Protein AF-A0A1V4RRV5-F1 (afdb_monomer)

Mean predicted aligned error: 9.58 Å

Radius of gyration: 22.95 Å; Cα contacts (8 Å, |Δi|>4): 95; chains: 1; bounding box: 51×23×77 Å

Nearest PDB structures (foldseek):
  7nb6-assembly1_A  TM=8.499E-01  e=5.113E-03  Escherichia coli K-12

Solvent-accessible surface area (backbone atoms only — not comparable to full-atom values): 7148 Å² total; per-residue (Å²): 118,70,71,65,55,52,56,57,49,52,52,54,49,51,53,51,52,51,50,50,52,52,51,51,52,54,49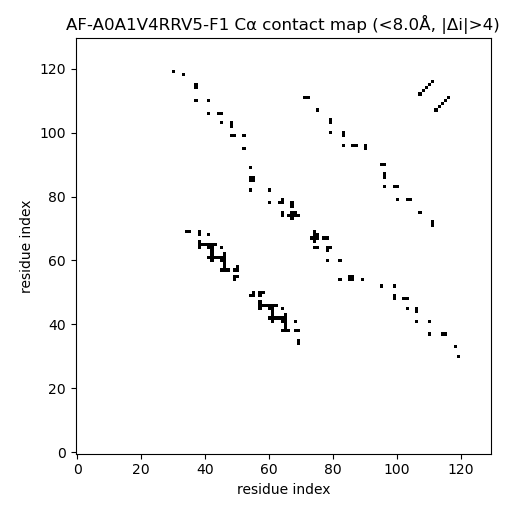,53,51,52,48,50,54,52,48,51,53,51,18,48,53,48,10,51,52,45,19,51,52,31,49,75,73,67,38,84,64,19,62,60,49,6,53,48,27,24,63,30,44,77,42,77,73,61,15,59,51,53,47,47,51,54,58,50,54,53,43,58,76,72,43,97,50,68,67,61,53,52,52,50,48,51,51,54,50,50,52,46,50,51,44,63,69,52,45,48,51,58,73,61,54,75,80,76,80,84,80,86,76,130

pLDDT: mean 79.97, std 12.39, range [48.12, 94.25]

Sequence (130 aa):
MAAKVQLAFEDDLALRIGEILRNINSQIQKYLIAKTLISLATGILFAMALSLFGVQFAIIWGILAFLLNFIPNIGSVIATLLPLSIAFLQFDGIATLLWLTLVLVLIQLVIGNFIDPRVIGKSGGNRSFP

Structure (mmCIF, N/CA/C/O backbone):
data_AF-A0A1V4RRV5-F1
#
_entry.id   AF-A0A1V4RRV5-F1
#
loop_
_atom_site.group_PDB
_atom_site.id
_atom_site.type_symbol
_atom_site.label_atom_id
_atom_site.label_alt_id
_atom_site.label_comp_id
_atom_site.label_asym_id
_atom_site.label_entity_id
_atom_site.label_seq_id
_atom_site.pdbx_PDB_ins_code
_atom_site.Cartn_x
_atom_site.Cartn_y
_atom_site.Cartn_z
_atom_site.occupancy
_atom_site.B_iso_or_equiv
_atom_site.auth_seq_id
_atom_site.auth_comp_id
_atom_site.auth_asym_id
_atom_site.auth_atom_id
_atom_site.pdbx_PDB_model_num
ATOM 1 N N . MET A 1 1 ? -25.299 9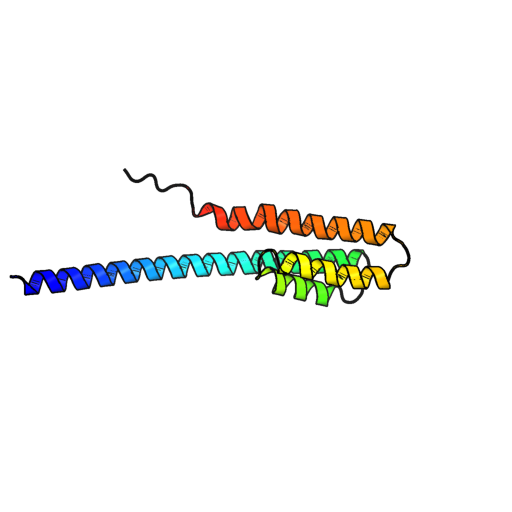.997 55.037 1.00 54.12 1 MET A N 1
ATOM 2 C CA . MET A 1 1 ? -25.962 10.193 53.725 1.00 54.12 1 MET A CA 1
ATOM 3 C C . MET A 1 1 ? -24.946 10.455 52.609 1.00 54.12 1 MET A C 1
ATOM 5 O O . MET A 1 1 ? -25.027 9.779 51.598 1.00 54.12 1 MET A O 1
ATOM 9 N N . ALA A 1 2 ? -23.940 11.317 52.820 1.00 60.50 2 ALA A N 1
ATOM 10 C CA . ALA A 1 2 ? -22.894 11.636 51.832 1.00 60.50 2 ALA A CA 1
ATOM 11 C C . ALA A 1 2 ? -22.068 10.432 51.311 1.00 60.50 2 ALA A C 1
ATOM 13 O O . ALA A 1 2 ? -21.809 10.348 50.117 1.00 60.50 2 ALA A O 1
ATOM 14 N N . ALA A 1 3 ? -21.735 9.455 52.165 1.00 65.94 3 ALA A N 1
ATOM 15 C CA . ALA A 1 3 ? -20.919 8.296 51.771 1.00 65.94 3 ALA A CA 1
ATOM 16 C C . ALA A 1 3 ? -21.600 7.344 50.759 1.00 65.94 3 ALA A C 1
ATOM 18 O O . ALA A 1 3 ? -20.929 6.753 49.924 1.00 65.94 3 ALA A O 1
ATOM 19 N N . LYS A 1 4 ? -22.938 7.218 50.787 1.00 56.84 4 LYS A N 1
ATOM 20 C CA . LYS A 1 4 ? -23.682 6.391 49.812 1.00 56.84 4 LYS A CA 1
ATOM 21 C C . LYS A 1 4 ? -23.756 7.041 48.427 1.00 56.84 4 LYS A C 1
ATOM 23 O O . LYS A 1 4 ? -23.874 6.337 47.435 1.00 56.84 4 LYS A O 1
ATOM 28 N N . VAL A 1 5 ? -23.694 8.374 48.375 1.00 65.19 5 VAL A N 1
ATOM 29 C CA . VAL A 1 5 ? -23.730 9.143 47.123 1.00 65.19 5 VAL A CA 1
ATOM 30 C C . VAL A 1 5 ? -22.377 9.074 46.407 1.00 65.19 5 VAL A C 1
ATOM 32 O O . VAL A 1 5 ? -22.361 8.947 45.192 1.00 65.19 5 VAL A O 1
ATOM 35 N N . GLN A 1 6 ? -21.255 9.081 47.139 1.00 68.75 6 GLN A N 1
ATOM 36 C CA . GLN A 1 6 ? -19.910 8.946 46.555 1.00 68.75 6 GLN A CA 1
ATOM 37 C C . GLN A 1 6 ? -19.663 7.565 45.931 1.00 68.75 6 GLN A C 1
ATOM 39 O O . GLN A 1 6 ? -19.214 7.500 44.793 1.00 68.75 6 GLN A O 1
ATOM 44 N N . LEU A 1 7 ? -20.054 6.486 46.617 1.00 69.81 7 LEU A N 1
ATOM 45 C CA . LEU A 1 7 ? -19.920 5.117 46.098 1.00 69.81 7 LEU A CA 1
ATOM 46 C C . LEU A 1 7 ? -20.756 4.885 44.828 1.00 69.81 7 LEU A C 1
ATOM 48 O O . LEU A 1 7 ? -20.267 4.316 43.860 1.00 69.81 7 LEU A O 1
ATOM 52 N N . ALA A 1 8 ? -21.991 5.401 44.790 1.00 68.62 8 ALA A N 1
ATOM 53 C CA . ALA A 1 8 ? -22.839 5.318 43.598 1.00 68.62 8 ALA A CA 1
ATOM 54 C C . ALA A 1 8 ? -22.281 6.125 42.408 1.00 68.62 8 ALA A C 1
ATOM 56 O O . ALA A 1 8 ? -22.501 5.755 41.256 1.00 68.62 8 ALA A O 1
ATOM 57 N N . PHE A 1 9 ? -21.557 7.217 42.677 1.00 72.88 9 PHE A N 1
ATOM 58 C CA . PHE A 1 9 ? -20.871 8.000 41.648 1.00 72.88 9 PHE A CA 1
ATOM 59 C C . PHE A 1 9 ? -19.624 7.288 41.107 1.00 72.88 9 PHE A C 1
ATOM 61 O O . PHE A 1 9 ? -19.388 7.356 39.904 1.00 72.88 9 PHE A O 1
ATOM 68 N N . GLU A 1 10 ? -18.843 6.603 41.952 1.00 77.94 10 GLU A N 1
ATOM 69 C CA . GLU A 1 10 ? -17.689 5.794 41.521 1.00 77.94 10 GLU A CA 1
ATOM 70 C C . GLU A 1 10 ? -18.111 4.599 40.658 1.00 77.94 10 GLU A C 1
ATOM 72 O O . GLU A 1 10 ? -17.477 4.345 39.630 1.00 77.94 10 GLU A O 1
ATOM 77 N N . ASP A 1 11 ? -19.210 3.925 41.011 1.00 78.38 11 ASP A N 1
ATOM 78 C CA . ASP A 1 11 ? -19.760 2.818 40.221 1.00 78.38 11 ASP A CA 1
ATOM 79 C C . ASP A 1 11 ? -20.245 3.288 38.833 1.00 78.38 11 ASP A C 1
ATOM 81 O O . ASP A 1 11 ? -19.919 2.663 37.822 1.00 78.38 11 ASP A O 1
ATOM 85 N N . ASP A 1 12 ? -20.956 4.422 38.740 1.00 83.50 12 ASP A N 1
ATOM 86 C CA . ASP A 1 12 ? -21.395 4.990 37.450 1.00 83.50 12 ASP A CA 1
ATOM 87 C C . ASP A 1 12 ? -20.200 5.416 36.573 1.00 83.50 12 ASP A C 1
ATOM 89 O O . ASP A 1 12 ? -20.180 5.175 35.362 1.00 83.50 12 ASP A O 1
ATOM 93 N N . LEU A 1 13 ? -19.154 5.988 37.182 1.00 84.81 13 LEU A N 1
ATOM 94 C CA . LEU A 1 13 ? -17.914 6.362 36.491 1.00 84.81 13 LEU A CA 1
ATOM 95 C C . LEU A 1 13 ? -17.161 5.135 35.966 1.00 84.81 13 LEU A C 1
ATOM 97 O O . LEU A 1 13 ? -16.701 5.143 34.822 1.00 84.81 13 LEU A O 1
ATOM 101 N N . ALA A 1 14 ? -17.065 4.073 36.768 1.00 83.12 14 ALA A N 1
ATOM 102 C CA . ALA A 1 14 ? -16.419 2.825 36.378 1.00 83.12 14 ALA A CA 1
ATOM 103 C C . ALA A 1 14 ? -17.148 2.148 35.204 1.00 83.12 14 ALA A C 1
ATOM 105 O O . ALA A 1 14 ? -16.500 1.701 34.251 1.00 83.12 14 ALA A O 1
ATOM 106 N N . LEU A 1 15 ? -18.487 2.140 35.217 1.00 86.12 15 LEU A N 1
ATOM 107 C CA . LEU A 1 15 ? -19.304 1.623 34.112 1.00 86.12 15 LEU A CA 1
ATOM 108 C C . LEU A 1 15 ? -19.116 2.451 32.831 1.00 86.12 15 LEU A C 1
ATOM 110 O O . LEU A 1 15 ? -18.883 1.881 31.762 1.00 86.12 15 LEU A O 1
ATOM 114 N N . ARG A 1 16 ? -19.118 3.788 32.935 1.00 85.31 16 ARG A N 1
ATOM 115 C CA . ARG A 1 16 ? -18.880 4.698 31.798 1.00 85.31 16 ARG A CA 1
ATOM 116 C C . ARG A 1 16 ? -17.488 4.535 31.191 1.00 85.31 16 ARG A C 1
ATOM 118 O O . ARG A 1 16 ? -17.360 4.472 29.969 1.00 85.31 16 ARG A O 1
ATOM 125 N N . ILE A 1 17 ? -16.441 4.449 32.015 1.00 87.56 17 ILE A N 1
ATOM 126 C CA . ILE A 1 17 ? -15.066 4.214 31.541 1.00 87.56 17 ILE A CA 1
ATOM 127 C C . ILE A 1 17 ? -14.982 2.852 30.842 1.00 87.56 17 ILE A C 1
ATOM 129 O O . ILE A 1 17 ? -14.404 2.756 29.758 1.00 87.56 17 ILE A O 1
ATOM 133 N N . GLY A 1 18 ? -15.609 1.817 31.411 1.00 86.75 18 GLY A N 1
ATOM 134 C CA . GLY A 1 18 ? -15.691 0.488 30.806 1.00 86.75 18 GLY A CA 1
ATOM 135 C C . GLY A 1 18 ? -16.363 0.494 29.429 1.00 86.75 18 GLY A C 1
ATOM 136 O O . GLY A 1 18 ? -15.842 -0.109 28.487 1.00 86.75 18 GLY A O 1
ATOM 137 N N . GLU A 1 19 ? -17.478 1.213 29.273 1.00 86.81 19 GLU A N 1
ATOM 138 C CA . GLU A 1 19 ? -18.153 1.384 27.980 1.00 86.81 19 GLU A CA 1
ATOM 139 C C . GLU A 1 19 ? -17.305 2.152 26.963 1.00 86.81 19 GLU A C 1
ATOM 141 O O . GLU A 1 19 ? -17.207 1.735 25.805 1.00 86.81 19 GLU A O 1
ATOM 146 N N . ILE A 1 20 ? -16.655 3.247 27.374 1.00 86.06 20 ILE A N 1
ATOM 147 C CA . ILE A 1 20 ? -15.768 4.031 26.504 1.00 86.06 20 ILE A CA 1
ATOM 148 C C . ILE A 1 20 ? -14.607 3.160 26.012 1.00 86.06 20 ILE A C 1
ATOM 150 O O . ILE A 1 20 ? -14.344 3.117 24.810 1.00 86.06 20 ILE A O 1
ATOM 154 N N . LEU A 1 21 ? -13.958 2.412 26.908 1.00 86.62 21 LEU A N 1
ATOM 155 C CA . LEU A 1 21 ? -12.867 1.502 26.554 1.00 86.62 21 LEU A CA 1
ATOM 156 C C . LEU A 1 21 ? -13.332 0.393 25.604 1.00 86.62 21 LEU A C 1
ATOM 158 O O . LEU A 1 21 ? -12.655 0.127 24.610 1.00 86.62 21 LEU A O 1
ATOM 162 N N . ARG A 1 22 ? -14.503 -0.217 25.842 1.00 85.81 22 ARG A N 1
ATOM 163 C CA . ARG A 1 22 ? -15.089 -1.208 24.918 1.00 85.81 22 ARG A CA 1
ATOM 164 C C . ARG A 1 22 ? -15.348 -0.615 23.540 1.00 85.81 22 ARG A C 1
ATOM 166 O O . ARG A 1 22 ? -15.028 -1.244 22.530 1.00 85.81 22 ARG A O 1
ATOM 173 N N . ASN A 1 23 ? -15.883 0.600 23.492 1.00 82.44 23 ASN A N 1
ATOM 174 C CA . ASN A 1 23 ? -16.156 1.295 22.241 1.00 82.44 23 ASN A CA 1
ATOM 175 C C . ASN A 1 23 ? -14.866 1.617 21.481 1.00 82.44 23 ASN A C 1
ATOM 177 O O . ASN A 1 23 ? -14.795 1.324 20.287 1.00 82.44 23 ASN A O 1
ATOM 181 N N . ILE A 1 24 ? -13.838 2.138 22.157 1.00 83.00 24 ILE A N 1
ATOM 182 C CA . ILE A 1 24 ? -12.521 2.408 21.563 1.00 83.00 24 ILE A CA 1
ATOM 183 C C . ILE A 1 24 ? -11.916 1.118 21.007 1.00 83.00 24 ILE A C 1
ATOM 185 O O . ILE A 1 24 ? -11.525 1.079 19.843 1.00 83.00 24 ILE A O 1
ATOM 189 N N . ASN A 1 25 ? -11.905 0.043 21.797 1.00 84.56 25 ASN A N 1
ATOM 190 C CA . ASN A 1 25 ? -11.306 -1.225 21.388 1.00 84.56 25 ASN A CA 1
ATOM 191 C C . ASN A 1 25 ? -12.016 -1.809 20.151 1.00 84.56 25 ASN A C 1
ATOM 193 O O . ASN A 1 25 ? -11.372 -2.204 19.180 1.00 84.56 25 ASN A O 1
ATOM 197 N N . SER A 1 26 ? -13.354 -1.747 20.118 1.00 81.25 26 SER A N 1
ATOM 198 C CA . SER A 1 26 ? -14.134 -2.186 18.952 1.00 81.25 26 SER A CA 1
ATOM 199 C C . SER A 1 26 ? -13.858 -1.357 17.689 1.00 81.25 26 SER A C 1
ATOM 201 O O . SER A 1 26 ? -13.866 -1.895 16.579 1.00 81.25 26 SER A O 1
ATOM 203 N N . GLN A 1 27 ? -13.604 -0.054 17.837 1.00 80.06 27 GLN A N 1
ATOM 204 C CA . GLN A 1 27 ? -13.289 0.835 16.720 1.00 80.06 27 GLN A CA 1
ATOM 205 C C . GLN A 1 27 ? -11.871 0.597 16.203 1.00 80.06 27 GLN A C 1
ATOM 207 O O . GLN A 1 27 ? -11.688 0.483 14.993 1.00 80.06 27 GLN A O 1
ATOM 212 N N . ILE A 1 28 ? -10.895 0.435 17.100 1.00 84.69 28 ILE A N 1
ATOM 213 C CA . ILE A 1 28 ? -9.515 0.086 16.743 1.00 84.69 28 ILE A CA 1
ATOM 214 C C . ILE A 1 28 ? -9.489 -1.253 16.006 1.00 84.69 28 ILE A C 1
ATOM 216 O O . ILE A 1 28 ? -8.868 -1.352 14.953 1.00 84.69 28 ILE A O 1
ATOM 220 N N . GLN A 1 29 ? -10.206 -2.267 16.494 1.00 83.56 29 GLN A N 1
ATOM 221 C CA . GLN A 1 29 ? -10.259 -3.573 15.840 1.00 83.56 29 GLN A CA 1
ATOM 222 C C . GLN A 1 29 ? -10.823 -3.478 14.415 1.00 83.56 29 GLN A C 1
ATOM 224 O O . GLN A 1 29 ? -10.227 -4.007 13.477 1.00 83.56 29 GLN A O 1
ATOM 229 N N . LYS A 1 30 ? -11.947 -2.773 14.229 1.00 81.81 30 LYS A N 1
ATOM 230 C CA . LYS A 1 30 ? -12.539 -2.553 12.898 1.00 81.81 30 LYS A CA 1
ATOM 231 C C . LYS A 1 30 ? -11.590 -1.788 11.977 1.00 81.81 30 LYS A C 1
ATOM 233 O O . LYS A 1 30 ? -11.457 -2.155 10.813 1.00 81.81 30 LYS A O 1
ATOM 238 N N . TYR A 1 31 ? -10.917 -0.768 12.506 1.00 81.94 31 TYR A N 1
ATOM 239 C CA . TYR A 1 31 ? -9.927 0.010 11.771 1.00 81.94 31 TYR A CA 1
ATOM 240 C C . TYR A 1 31 ? -8.737 -0.847 11.336 1.00 81.94 31 TYR A C 1
ATOM 242 O O . TYR A 1 31 ? -8.364 -0.807 10.170 1.00 81.94 31 TYR A O 1
ATOM 250 N N . LEU A 1 32 ? -8.173 -1.662 12.232 1.00 85.75 32 LEU A N 1
ATOM 251 C CA . LEU A 1 32 ? -7.045 -2.535 11.912 1.00 85.75 32 LEU A CA 1
ATOM 252 C C . LEU A 1 32 ? -7.417 -3.561 10.840 1.00 85.75 32 LEU A C 1
ATOM 254 O O . LEU A 1 32 ? -6.675 -3.709 9.877 1.00 85.75 32 LEU A O 1
ATOM 258 N N . ILE A 1 33 ? -8.585 -4.204 10.948 1.00 87.62 33 ILE A N 1
ATOM 259 C CA . ILE A 1 33 ? -9.064 -5.159 9.933 1.00 87.62 33 ILE A CA 1
ATOM 260 C C . ILE A 1 33 ? -9.210 -4.473 8.572 1.00 87.62 33 ILE A C 1
ATOM 262 O O . ILE A 1 33 ? -8.699 -4.965 7.565 1.00 87.62 33 ILE A O 1
ATOM 266 N N . ALA A 1 34 ? -9.883 -3.322 8.543 1.00 85.19 34 ALA A N 1
ATOM 267 C CA . ALA A 1 34 ? -10.029 -2.517 7.339 1.00 85.19 34 ALA A CA 1
ATOM 268 C C . ALA A 1 34 ? -8.668 -2.145 6.741 1.00 85.19 34 ALA A C 1
ATOM 270 O O . ALA A 1 34 ? -8.436 -2.356 5.551 1.00 85.19 34 ALA A O 1
ATOM 271 N N . LYS A 1 35 ? -7.754 -1.638 7.571 1.00 85.00 35 LYS A N 1
ATOM 272 C CA . LYS A 1 35 ? -6.438 -1.190 7.131 1.00 85.00 35 LYS A CA 1
ATOM 273 C C . LYS A 1 35 ? -5.618 -2.346 6.576 1.00 85.00 35 LYS A C 1
ATOM 275 O O . LYS A 1 35 ? -5.035 -2.201 5.512 1.00 85.00 35 LYS A O 1
ATOM 280 N N . THR A 1 36 ? -5.642 -3.510 7.219 1.00 89.12 36 THR A N 1
ATOM 281 C CA . THR A 1 36 ? -4.971 -4.711 6.712 1.00 89.12 36 THR A CA 1
ATOM 282 C C . THR A 1 36 ? -5.504 -5.126 5.343 1.00 89.12 36 THR A C 1
ATOM 284 O O . THR A 1 36 ? -4.703 -5.407 4.455 1.00 89.12 36 THR A O 1
ATOM 287 N N . LEU A 1 37 ? -6.826 -5.133 5.135 1.00 89.62 37 LEU A N 1
ATOM 288 C CA . LEU A 1 37 ? -7.421 -5.486 3.839 1.00 89.62 37 LEU A CA 1
ATOM 289 C C . LEU A 1 37 ? -7.033 -4.492 2.737 1.00 89.62 37 LEU A C 1
ATOM 291 O O . LEU A 1 37 ? -6.684 -4.901 1.631 1.00 89.62 37 LEU A O 1
ATOM 295 N N . ILE A 1 38 ? -7.055 -3.195 3.047 1.00 87.38 38 ILE A N 1
ATOM 296 C CA . ILE A 1 38 ? -6.684 -2.129 2.108 1.00 87.38 38 ILE A CA 1
ATOM 297 C C . ILE A 1 38 ? -5.196 -2.207 1.757 1.00 87.38 38 ILE A C 1
ATOM 299 O O . ILE A 1 38 ? -4.827 -2.185 0.579 1.00 87.38 38 ILE A O 1
ATOM 303 N N . SER A 1 39 ? -4.337 -2.354 2.765 1.00 88.19 39 SER A N 1
ATOM 304 C CA . SER A 1 39 ? -2.903 -2.544 2.568 1.00 88.19 39 SER A CA 1
ATOM 305 C C . SER A 1 39 ? -2.636 -3.776 1.707 1.00 88.19 39 SER A C 1
ATOM 307 O O . SER A 1 39 ? -1.814 -3.718 0.794 1.00 88.19 39 SER A O 1
ATOM 309 N N . LEU A 1 40 ? -3.335 -4.889 1.963 1.00 91.56 40 LEU A N 1
ATOM 310 C CA . LEU A 1 40 ? -3.155 -6.143 1.226 1.00 91.56 40 LEU A CA 1
ATOM 311 C C . LEU A 1 40 ? -3.534 -5.980 -0.245 1.00 91.56 40 LEU A C 1
ATOM 313 O O . LEU A 1 40 ? -2.752 -6.345 -1.123 1.00 91.56 40 LEU A O 1
ATOM 317 N N . ALA A 1 41 ? -4.688 -5.368 -0.515 1.00 90.06 41 ALA A N 1
ATOM 318 C CA . ALA A 1 41 ? -5.105 -5.038 -1.872 1.00 90.06 41 ALA A CA 1
ATOM 319 C C . ALA A 1 41 ? -4.070 -4.144 -2.573 1.00 90.06 41 ALA A C 1
ATOM 321 O O . ALA A 1 41 ? -3.723 -4.393 -3.725 1.00 90.06 41 ALA A O 1
ATOM 322 N N . THR A 1 42 ? -3.516 -3.156 -1.864 1.00 88.94 42 THR A N 1
ATOM 323 C CA . THR A 1 42 ? -2.472 -2.272 -2.403 1.00 88.94 42 THR A CA 1
ATOM 324 C C . THR A 1 42 ? -1.230 -3.048 -2.810 1.00 88.94 42 THR A C 1
ATOM 326 O O . THR A 1 42 ? -0.757 -2.893 -3.933 1.00 88.94 42 THR A O 1
ATOM 329 N N . GLY A 1 43 ? -0.708 -3.893 -1.918 1.00 91.12 43 GLY A N 1
ATOM 330 C CA . GLY A 1 43 ? 0.503 -4.663 -2.190 1.00 91.12 43 GLY A CA 1
ATOM 331 C C . GLY A 1 43 ? 0.341 -5.612 -3.374 1.00 91.12 43 GLY A C 1
ATOM 332 O O . GLY A 1 43 ? 1.227 -5.688 -4.225 1.00 91.12 43 GLY A O 1
ATOM 333 N N . ILE A 1 44 ? -0.817 -6.273 -3.480 1.00 94.25 44 ILE A N 1
ATOM 334 C CA . ILE A 1 44 ? -1.146 -7.148 -4.613 1.00 94.25 44 ILE A CA 1
ATOM 335 C C . ILE A 1 44 ? -1.211 -6.345 -5.914 1.00 94.25 44 ILE A C 1
ATOM 337 O O . ILE A 1 44 ? -0.588 -6.735 -6.898 1.00 94.25 44 ILE A O 1
ATOM 341 N N . LEU A 1 45 ? -1.916 -5.211 -5.922 1.00 91.81 45 LEU A N 1
ATOM 342 C CA . LEU A 1 45 ? -2.036 -4.365 -7.111 1.00 91.81 45 LEU A CA 1
ATOM 343 C C . LEU A 1 45 ? -0.679 -3.806 -7.558 1.00 91.81 45 LEU A C 1
ATOM 345 O O . LEU A 1 45 ? -0.402 -3.778 -8.754 1.00 91.81 45 LEU A O 1
ATOM 349 N N . PHE A 1 46 ? 0.187 -3.425 -6.616 1.00 91.44 46 PHE A N 1
ATOM 350 C CA . PHE A 1 46 ? 1.556 -2.995 -6.910 1.00 91.44 46 PHE A CA 1
ATOM 351 C C . PHE A 1 46 ? 2.398 -4.122 -7.503 1.00 91.44 46 PHE A C 1
ATOM 353 O O . PHE A 1 46 ? 3.026 -3.922 -8.542 1.00 91.44 46 PHE A O 1
ATOM 360 N N . ALA A 1 47 ? 2.392 -5.305 -6.884 1.00 93.25 47 ALA A N 1
ATOM 361 C CA . ALA A 1 47 ? 3.121 -6.460 -7.400 1.00 93.25 47 ALA A CA 1
ATOM 362 C C . ALA A 1 47 ? 2.637 -6.835 -8.806 1.00 93.25 47 ALA A C 1
ATOM 364 O O . ALA A 1 47 ? 3.454 -7.018 -9.703 1.00 93.25 47 ALA A O 1
ATOM 365 N N . MET A 1 48 ? 1.318 -6.882 -9.020 1.00 94.25 48 MET A N 1
ATOM 366 C CA . MET A 1 48 ? 0.728 -7.167 -10.328 1.00 94.25 48 ME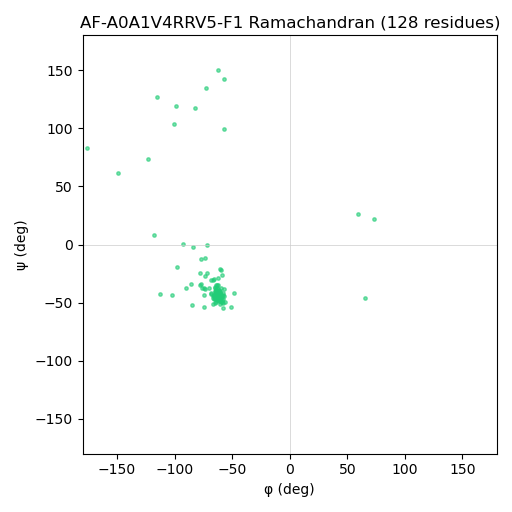T A CA 1
ATOM 367 C C . MET A 1 48 ? 1.125 -6.122 -11.367 1.00 94.25 48 MET A C 1
ATOM 369 O O . MET A 1 48 ? 1.577 -6.498 -12.444 1.00 94.25 48 MET A O 1
ATOM 373 N N . ALA A 1 49 ? 1.002 -4.828 -11.055 1.00 90.88 49 ALA A N 1
ATOM 374 C CA . ALA A 1 49 ? 1.401 -3.764 -11.969 1.00 90.88 49 ALA A CA 1
ATOM 375 C C . ALA A 1 49 ? 2.883 -3.904 -12.340 1.00 90.88 49 ALA A C 1
ATOM 377 O O . ALA A 1 49 ? 3.215 -4.046 -13.510 1.00 90.88 49 ALA A O 1
ATOM 378 N N . LEU A 1 50 ? 3.778 -3.969 -11.355 1.00 90.69 50 LEU A N 1
ATOM 379 C CA . LEU A 1 50 ? 5.217 -4.072 -11.600 1.00 90.69 50 LEU A CA 1
ATOM 380 C C . LEU A 1 50 ? 5.590 -5.333 -12.393 1.00 90.69 50 LEU A C 1
ATOM 382 O O . LEU A 1 50 ? 6.408 -5.250 -13.308 1.00 90.69 50 LEU A O 1
ATOM 386 N N . SER A 1 51 ? 4.959 -6.475 -12.108 1.00 91.56 51 SER A N 1
ATOM 387 C CA . SER A 1 51 ? 5.161 -7.709 -12.872 1.00 91.56 51 SER A CA 1
ATOM 388 C C . SER A 1 51 ? 4.676 -7.600 -14.318 1.00 91.56 51 SER A C 1
ATOM 390 O O . SER A 1 51 ? 5.371 -8.079 -15.209 1.00 91.56 51 SER A O 1
ATOM 392 N N . LEU A 1 52 ? 3.534 -6.952 -14.574 1.00 92.12 52 LEU A N 1
ATOM 393 C CA . LEU A 1 52 ? 3.014 -6.745 -15.933 1.00 92.12 52 LEU A CA 1
ATOM 394 C C . LEU A 1 52 ? 3.947 -5.872 -16.781 1.00 92.12 52 LEU A C 1
ATOM 396 O O . LEU A 1 52 ? 4.093 -6.113 -17.975 1.00 92.12 52 LEU A O 1
ATOM 400 N N . PHE A 1 53 ? 4.603 -4.891 -16.160 1.00 88.19 53 PHE A N 1
ATOM 401 C CA . PHE A 1 53 ? 5.604 -4.047 -16.815 1.00 88.19 53 PHE A CA 1
ATOM 402 C C . PHE A 1 53 ? 7.008 -4.679 -16.853 1.00 88.19 53 PHE A C 1
ATOM 404 O O . PHE A 1 53 ? 7.918 -4.089 -17.427 1.00 88.19 53 PHE A O 1
ATOM 411 N N . GLY A 1 54 ? 7.208 -5.867 -16.271 1.00 87.12 54 GLY A N 1
ATOM 412 C CA . GLY A 1 54 ? 8.501 -6.562 -16.264 1.00 87.12 54 GLY A CA 1
ATOM 413 C C . GLY A 1 54 ? 9.552 -5.941 -15.336 1.00 87.12 54 GLY A C 1
ATOM 414 O O . GLY A 1 54 ? 10.750 -6.142 -15.541 1.00 87.12 54 GLY A O 1
ATOM 415 N N . VAL A 1 55 ? 9.129 -5.177 -14.327 1.00 87.19 55 VAL A N 1
ATOM 416 C CA . VAL A 1 55 ? 10.039 -4.534 -13.371 1.00 87.19 55 VAL A CA 1
ATOM 417 C C . VAL A 1 55 ? 10.621 -5.580 -12.420 1.00 87.19 55 VAL A C 1
ATOM 419 O O . VAL A 1 55 ? 9.902 -6.430 -11.882 1.00 87.19 55 VAL A O 1
ATOM 422 N N . GLN A 1 56 ? 11.931 -5.520 -12.183 1.00 87.50 56 GLN A N 1
ATOM 423 C CA . GLN A 1 56 ? 12.593 -6.431 -11.250 1.00 87.50 56 GLN A CA 1
ATOM 424 C C . GLN A 1 56 ? 12.072 -6.261 -9.816 1.00 87.50 56 GLN A C 1
ATOM 426 O O . GLN A 1 56 ? 11.677 -5.175 -9.390 1.00 87.50 56 GLN A O 1
ATOM 431 N N . PHE A 1 57 ? 12.101 -7.352 -9.046 1.00 89.69 57 PHE A N 1
ATOM 432 C CA . PHE A 1 57 ? 11.704 -7.361 -7.633 1.00 89.69 57 PHE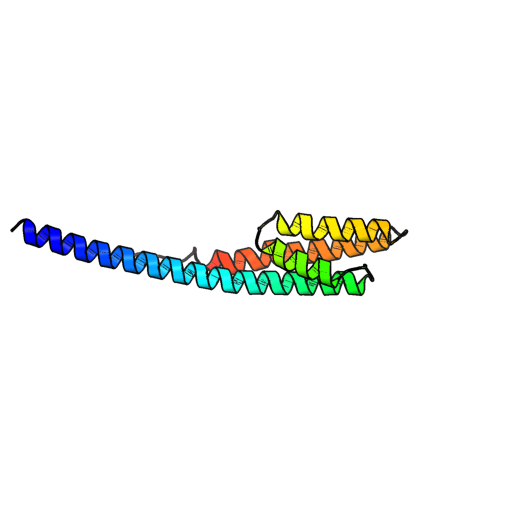 A CA 1
ATOM 433 C C . PHE A 1 57 ? 10.249 -6.929 -7.369 1.00 89.69 57 PHE A C 1
ATOM 435 O O . PHE A 1 57 ? 9.930 -6.481 -6.270 1.00 89.69 57 PHE A O 1
ATOM 442 N N . ALA A 1 58 ? 9.344 -7.109 -8.339 1.00 89.69 58 ALA A N 1
ATOM 443 C CA . ALA A 1 58 ? 7.928 -6.736 -8.232 1.00 89.69 58 ALA A CA 1
ATOM 444 C C . ALA A 1 58 ? 7.247 -7.211 -6.930 1.00 89.69 58 ALA A C 1
ATOM 446 O O . ALA A 1 58 ? 6.528 -6.446 -6.292 1.00 89.69 58 ALA A O 1
ATOM 447 N N . ILE A 1 59 ? 7.522 -8.445 -6.489 1.00 91.56 59 ILE A N 1
ATOM 448 C CA . ILE A 1 59 ? 6.976 -8.999 -5.236 1.00 91.56 59 ILE A CA 1
ATOM 449 C C . ILE A 1 59 ? 7.505 -8.241 -4.010 1.00 91.56 59 ILE A C 1
ATOM 451 O O . ILE A 1 59 ? 6.729 -7.914 -3.116 1.00 91.56 59 ILE A O 1
ATOM 455 N N . ILE A 1 60 ? 8.805 -7.927 -3.972 1.00 91.56 60 ILE A N 1
ATOM 456 C CA . ILE A 1 60 ? 9.424 -7.177 -2.865 1.00 91.56 60 ILE A CA 1
ATOM 457 C C . ILE A 1 60 ? 8.783 -5.794 -2.766 1.00 91.56 60 ILE A C 1
ATOM 459 O O . ILE A 1 60 ? 8.391 -5.369 -1.680 1.00 91.56 60 ILE A O 1
ATOM 463 N N . TRP A 1 61 ? 8.608 -5.125 -3.905 1.00 90.50 61 TRP A N 1
ATOM 464 C CA . TRP A 1 61 ? 7.949 -3.826 -3.970 1.00 90.50 61 TRP A CA 1
ATOM 465 C C . TRP A 1 61 ? 6.475 -3.887 -3.564 1.00 90.50 61 TRP A C 1
ATOM 467 O O . TRP A 1 61 ? 6.013 -2.993 -2.862 1.00 90.50 61 TRP A O 1
ATOM 477 N N . GLY A 1 62 ? 5.749 -4.949 -3.920 1.00 89.94 62 GLY A N 1
ATOM 478 C CA . GLY A 1 62 ? 4.380 -5.173 -3.449 1.00 89.94 62 GLY A CA 1
ATOM 479 C C . GLY A 1 62 ? 4.290 -5.378 -1.934 1.00 89.94 62 GLY A C 1
ATOM 480 O O . GLY A 1 62 ? 3.434 -4.785 -1.280 1.00 89.94 62 GLY A O 1
ATOM 481 N N . ILE A 1 63 ? 5.205 -6.154 -1.345 1.00 91.62 63 ILE A N 1
ATOM 482 C CA . ILE A 1 63 ? 5.287 -6.326 0.116 1.00 91.62 63 ILE A CA 1
ATOM 483 C C . ILE A 1 63 ? 5.632 -4.996 0.790 1.00 91.62 63 ILE A C 1
ATOM 485 O O . ILE A 1 63 ? 5.026 -4.636 1.799 1.00 91.62 63 ILE A O 1
ATOM 489 N N . LEU A 1 64 ? 6.568 -4.233 0.227 1.00 90.88 64 LEU A N 1
ATOM 490 C CA . LEU A 1 64 ? 6.925 -2.926 0.762 1.00 90.88 64 LEU A CA 1
ATOM 491 C C . LEU A 1 64 ? 5.744 -1.953 0.672 1.00 90.88 64 LEU A C 1
ATOM 493 O O . LEU A 1 64 ? 5.461 -1.264 1.644 1.00 90.88 64 LEU A O 1
ATOM 497 N N . ALA A 1 65 ? 5.005 -1.949 -0.440 1.00 88.88 65 ALA A N 1
ATOM 498 C CA . ALA A 1 65 ? 3.786 -1.163 -0.596 1.00 88.88 65 ALA A CA 1
ATOM 499 C C . ALA A 1 65 ? 2.716 -1.557 0.435 1.00 88.88 65 ALA A C 1
ATOM 501 O O . ALA A 1 65 ? 2.097 -0.678 1.029 1.00 88.88 65 ALA A O 1
ATOM 502 N N . PHE A 1 66 ? 2.544 -2.855 0.711 1.00 89.94 66 PHE A N 1
ATOM 503 C CA . PHE A 1 66 ? 1.676 -3.351 1.786 1.00 89.94 66 PHE A CA 1
ATOM 504 C C . PHE A 1 66 ? 2.081 -2.793 3.159 1.00 89.94 66 PHE A C 1
ATOM 506 O O . PHE A 1 66 ? 1.240 -2.251 3.875 1.00 89.94 66 PHE A O 1
ATOM 513 N N . LEU A 1 67 ? 3.364 -2.895 3.519 1.00 89.50 67 LEU A N 1
ATOM 514 C CA . LEU A 1 67 ? 3.873 -2.431 4.813 1.00 89.50 67 LEU A CA 1
ATOM 515 C C . LEU A 1 67 ? 3.768 -0.910 4.951 1.00 89.50 67 LEU A C 1
ATOM 517 O O . LEU A 1 67 ? 3.318 -0.398 5.974 1.00 89.50 67 LEU A O 1
ATOM 521 N N . LEU A 1 68 ? 4.150 -0.188 3.903 1.00 86.31 68 LEU A N 1
ATOM 522 C CA . LEU A 1 68 ? 4.152 1.266 3.880 1.00 86.31 68 LEU A CA 1
ATOM 523 C C . LEU A 1 68 ? 2.736 1.849 3.909 1.00 86.31 68 LEU A C 1
ATOM 525 O O . LEU A 1 68 ? 2.541 2.903 4.508 1.00 86.31 68 LEU A O 1
ATOM 529 N N . ASN A 1 69 ? 1.732 1.163 3.348 1.00 83.81 69 ASN A N 1
ATOM 530 C CA . ASN A 1 69 ? 0.349 1.654 3.321 1.00 83.81 69 ASN A CA 1
ATOM 531 C C . ASN A 1 69 ? -0.240 1.887 4.728 1.00 83.81 69 ASN A C 1
ATOM 533 O O . ASN A 1 69 ? -1.131 2.721 4.895 1.00 83.81 69 ASN A O 1
ATOM 537 N N . PHE A 1 70 ? 0.299 1.242 5.770 1.00 78.62 70 PHE A N 1
ATOM 538 C CA . PHE A 1 70 ? -0.084 1.524 7.158 1.00 78.62 70 PHE A CA 1
ATOM 539 C C . PHE A 1 70 ? 0.150 2.980 7.577 1.00 78.62 70 PHE A C 1
ATOM 541 O O . PHE A 1 70 ? -0.568 3.459 8.454 1.00 78.62 70 PHE A O 1
ATOM 548 N N . ILE A 1 71 ? 1.092 3.684 6.940 1.00 75.81 71 ILE A N 1
ATOM 549 C CA . ILE A 1 71 ? 1.377 5.102 7.167 1.00 75.81 71 ILE A CA 1
ATOM 550 C C . ILE A 1 71 ? 0.722 5.914 6.035 1.00 75.81 71 ILE A C 1
ATOM 552 O O . ILE A 1 71 ? 1.246 5.942 4.915 1.00 75.81 71 ILE A O 1
ATOM 556 N N . PRO A 1 72 ? -0.414 6.590 6.293 1.00 64.81 72 PRO A N 1
ATOM 557 C CA . PRO A 1 72 ? -1.113 7.371 5.277 1.00 64.81 72 PRO A CA 1
ATOM 558 C C . PRO A 1 72 ? -0.200 8.439 4.664 1.00 64.81 72 PRO A C 1
ATOM 560 O O . PRO A 1 72 ? 0.594 9.062 5.372 1.00 64.81 72 PRO A O 1
ATOM 563 N N . ASN A 1 73 ? -0.336 8.671 3.356 1.00 64.00 73 ASN A N 1
ATOM 564 C CA . ASN A 1 73 ? 0.402 9.652 2.542 1.00 64.00 73 ASN A CA 1
ATOM 565 C C . ASN A 1 73 ? 1.913 9.407 2.384 1.00 64.00 73 ASN A C 1
ATOM 567 O O . ASN A 1 73 ? 2.409 9.453 1.262 1.00 64.00 73 ASN A O 1
ATOM 571 N N . ILE A 1 74 ? 2.650 9.105 3.457 1.00 68.31 74 ILE A N 1
ATOM 572 C CA . ILE A 1 74 ? 4.092 8.810 3.381 1.00 68.31 74 ILE A CA 1
ATOM 573 C C . ILE A 1 74 ? 4.313 7.481 2.659 1.00 68.31 74 ILE A C 1
ATOM 575 O O . ILE A 1 74 ? 5.185 7.368 1.796 1.00 68.31 74 ILE A O 1
ATOM 579 N N . GLY A 1 75 ? 3.485 6.485 2.982 1.00 65.69 75 GLY A N 1
ATOM 580 C CA . GLY A 1 75 ? 3.625 5.153 2.431 1.00 65.69 75 GLY A CA 1
ATOM 581 C C . GLY A 1 75 ? 3.424 5.101 0.925 1.00 65.69 75 GLY A C 1
ATOM 582 O O . GLY A 1 75 ? 4.229 4.503 0.222 1.00 65.69 75 GLY A O 1
ATOM 583 N N . SER A 1 76 ? 2.399 5.787 0.424 1.00 71.19 76 SER A N 1
ATOM 584 C CA . SER A 1 76 ? 2.059 5.844 -1.001 1.00 71.19 76 SER A CA 1
ATOM 585 C C . SER A 1 76 ? 3.172 6.482 -1.835 1.00 71.19 76 SER A C 1
ATOM 587 O O . SER A 1 76 ? 3.558 5.952 -2.874 1.00 71.19 76 SER A O 1
ATOM 589 N N . VAL A 1 77 ? 3.741 7.588 -1.349 1.00 76.44 77 VAL A N 1
ATOM 590 C CA . VAL A 1 77 ? 4.810 8.317 -2.044 1.00 76.44 77 VAL A CA 1
ATOM 591 C C . VAL A 1 77 ? 6.070 7.456 -2.145 1.00 76.44 77 VAL A C 1
ATOM 593 O O . VAL A 1 77 ? 6.593 7.254 -3.241 1.00 76.44 77 VAL A O 1
ATOM 596 N N . ILE A 1 78 ? 6.523 6.884 -1.025 1.00 77.88 78 ILE A N 1
ATOM 597 C CA . ILE A 1 78 ? 7.745 6.065 -0.983 1.00 77.88 78 ILE A CA 1
ATOM 598 C C . ILE A 1 78 ? 7.557 4.747 -1.742 1.00 77.88 78 ILE A C 1
ATOM 600 O O . ILE A 1 78 ? 8.438 4.353 -2.509 1.00 77.88 78 ILE A O 1
ATOM 604 N N . ALA A 1 79 ? 6.400 4.095 -1.587 1.00 78.81 79 ALA A N 1
ATOM 605 C CA . ALA A 1 79 ? 6.081 2.850 -2.282 1.00 78.81 79 ALA A CA 1
ATOM 606 C C . ALA A 1 79 ? 6.088 3.002 -3.806 1.00 78.81 79 ALA A C 1
ATOM 608 O O . ALA A 1 79 ? 6.241 2.005 -4.497 1.00 78.81 79 ALA A O 1
ATOM 609 N N . THR A 1 80 ? 5.946 4.222 -4.327 1.00 80.69 80 THR A N 1
ATOM 610 C CA . THR A 1 80 ? 5.858 4.505 -5.768 1.00 80.69 80 THR A CA 1
ATOM 611 C C . THR A 1 80 ? 7.159 5.036 -6.334 1.00 80.69 80 THR A C 1
ATOM 613 O O . THR A 1 80 ? 7.602 4.583 -7.385 1.00 80.69 80 THR A O 1
ATOM 616 N N . LEU A 1 81 ? 7.806 5.960 -5.623 1.00 86.94 81 LEU A N 1
ATOM 617 C CA . LEU A 1 81 ? 9.080 6.540 -6.044 1.00 86.94 81 LEU A CA 1
ATOM 618 C C . LEU A 1 81 ? 10.182 5.489 -6.159 1.00 86.94 81 LEU A C 1
ATOM 620 O O . LEU A 1 81 ? 10.934 5.499 -7.132 1.00 86.94 81 LEU A O 1
ATOM 624 N N . LEU A 1 82 ? 10.273 4.572 -5.192 1.00 87.44 82 LEU A N 1
ATOM 625 C CA . LEU A 1 82 ? 11.356 3.593 -5.173 1.00 87.44 82 LEU A CA 1
ATOM 626 C C . LEU A 1 82 ? 11.279 2.599 -6.356 1.00 87.44 82 LEU A C 1
ATOM 628 O O . LEU A 1 82 ? 12.260 2.515 -7.097 1.00 87.44 82 LEU A O 1
ATOM 632 N N . PRO A 1 83 ? 10.149 1.920 -6.646 1.00 85.12 83 PRO A N 1
ATOM 633 C CA . PRO A 1 83 ? 10.050 1.075 -7.837 1.00 85.12 83 PRO A CA 1
ATOM 634 C C . PRO A 1 83 ? 10.207 1.851 -9.145 1.00 85.12 83 PRO A C 1
ATOM 636 O O . PRO A 1 83 ? 10.787 1.323 -10.089 1.00 85.12 83 PRO A O 1
ATOM 639 N N . LEU A 1 84 ? 9.723 3.098 -9.214 1.00 88.19 84 LEU A N 1
ATOM 640 C CA . LEU A 1 84 ? 9.899 3.934 -10.405 1.00 88.19 84 LEU A CA 1
ATOM 641 C C . LEU A 1 84 ? 11.366 4.273 -10.654 1.00 88.19 84 LEU A C 1
ATOM 643 O O . LEU A 1 84 ? 11.792 4.281 -11.804 1.00 88.19 84 LEU A O 1
ATOM 647 N N . SER A 1 85 ? 12.149 4.499 -9.597 1.00 87.50 85 SER A N 1
ATOM 648 C CA . SER A 1 85 ? 13.589 4.723 -9.730 1.00 87.50 85 SER A CA 1
ATOM 649 C C . SER A 1 85 ? 14.311 3.488 -10.280 1.00 87.50 85 SER A C 1
ATOM 651 O O . SER A 1 85 ? 15.161 3.618 -11.155 1.00 87.50 85 SER A O 1
ATOM 653 N N . ILE A 1 86 ? 13.912 2.280 -9.863 1.00 87.25 86 ILE A N 1
ATOM 654 C CA . ILE A 1 86 ? 14.429 1.030 -10.439 1.00 87.25 86 ILE A CA 1
ATOM 655 C C . ILE A 1 86 ? 13.989 0.867 -11.893 1.00 87.25 86 ILE A C 1
ATOM 657 O O . ILE A 1 86 ? 14.817 0.558 -12.744 1.00 87.25 86 ILE A O 1
ATOM 661 N N . ALA A 1 87 ? 12.714 1.111 -12.201 1.00 86.50 87 ALA A N 1
ATOM 662 C CA . ALA A 1 87 ? 12.208 1.039 -13.568 1.00 86.50 87 ALA A CA 1
ATOM 663 C C . ALA A 1 87 ? 12.935 2.029 -14.496 1.00 86.50 87 ALA A C 1
ATOM 665 O O . ALA A 1 87 ? 13.239 1.686 -15.633 1.00 86.50 87 ALA A O 1
ATOM 666 N N . PHE A 1 88 ? 13.273 3.222 -14.000 1.00 87.88 88 PHE A N 1
ATOM 667 C CA . PHE A 1 88 ? 14.047 4.222 -14.738 1.00 87.88 88 PHE A CA 1
ATOM 668 C C . PHE A 1 88 ? 15.454 3.748 -15.087 1.00 87.88 88 PHE A C 1
ATOM 670 O O . PHE A 1 88 ? 15.941 4.031 -16.174 1.00 87.88 88 PHE A O 1
ATOM 677 N N . LEU A 1 89 ? 16.093 3.004 -14.187 1.00 87.62 89 LEU A N 1
ATOM 678 C CA . LEU A 1 89 ? 17.403 2.410 -14.445 1.00 87.62 89 LEU A CA 1
ATOM 679 C C . LEU A 1 89 ? 17.321 1.153 -15.323 1.00 87.62 89 LEU A C 1
ATOM 681 O O . LEU A 1 89 ? 18.306 0.787 -15.954 1.00 87.62 89 LEU A O 1
ATOM 685 N N . GLN A 1 90 ? 16.173 0.471 -15.336 1.00 86.94 90 GLN A N 1
ATOM 686 C CA . GLN A 1 90 ? 15.976 -0.781 -16.066 1.00 86.94 90 GLN A CA 1
ATOM 687 C C . GLN A 1 90 ? 15.580 -0.568 -17.534 1.00 86.94 90 GLN A C 1
ATOM 689 O O . GLN A 1 90 ? 15.931 -1.391 -18.378 1.00 86.94 90 GLN A O 1
ATOM 694 N N . PHE A 1 91 ? 14.814 0.482 -17.838 1.00 85.94 91 PHE A N 1
ATOM 695 C CA . PHE A 1 91 ? 14.272 0.726 -19.173 1.00 85.94 91 PHE A CA 1
ATOM 696 C C . PHE A 1 91 ? 14.851 2.002 -19.789 1.00 85.94 91 PHE A C 1
ATOM 698 O O . PHE A 1 91 ? 14.678 3.086 -19.243 1.00 85.94 91 PHE A O 1
ATOM 705 N N . ASP A 1 92 ? 15.403 1.898 -20.999 1.00 77.06 92 ASP A N 1
ATOM 706 C CA . ASP A 1 92 ? 15.885 3.062 -21.765 1.00 77.06 92 ASP A CA 1
ATOM 707 C C . ASP A 1 92 ? 14.739 3.920 -22.355 1.00 77.06 92 ASP A C 1
ATOM 709 O O . ASP A 1 92 ? 14.950 5.025 -22.857 1.00 77.06 92 ASP A O 1
ATOM 713 N N . GLY A 1 93 ? 13.497 3.417 -22.324 1.00 78.88 93 GLY A N 1
ATOM 714 C CA . GLY A 1 93 ? 12.328 4.039 -22.950 1.00 78.88 93 GLY A CA 1
ATOM 715 C C . GLY A 1 93 ? 11.446 4.838 -21.985 1.00 78.88 93 GLY A C 1
ATOM 716 O O . GLY A 1 93 ? 10.797 4.272 -21.105 1.00 78.88 93 GLY A O 1
ATOM 717 N N . ILE A 1 94 ? 11.299 6.146 -22.236 1.00 84.25 94 ILE A N 1
ATOM 718 C CA . ILE A 1 94 ? 10.454 7.052 -21.429 1.00 84.25 94 ILE A CA 1
ATOM 719 C C . ILE A 1 94 ? 8.964 6.671 -21.444 1.00 84.25 94 ILE A C 1
ATOM 721 O O . ILE A 1 94 ? 8.248 6.912 -20.474 1.00 84.25 94 ILE A O 1
ATOM 725 N N . ALA A 1 95 ? 8.489 6.049 -22.527 1.00 86.50 95 ALA A N 1
ATOM 726 C CA . ALA A 1 95 ? 7.084 5.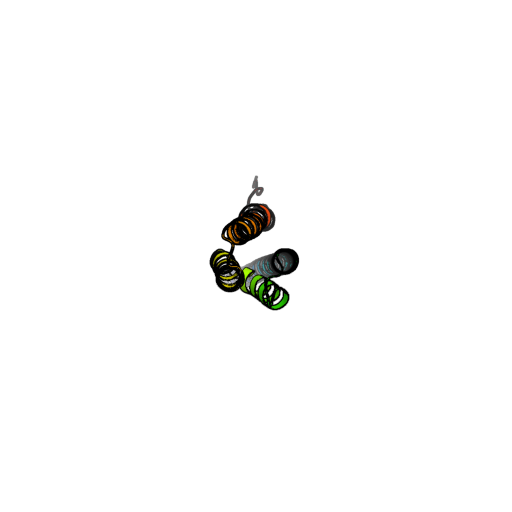676 -22.678 1.00 86.50 95 ALA A CA 1
ATOM 727 C C . ALA A 1 95 ? 6.645 4.637 -21.631 1.00 86.50 95 ALA A C 1
ATOM 729 O O . ALA A 1 95 ? 5.605 4.807 -20.998 1.00 86.50 95 ALA A O 1
ATOM 730 N N . THR A 1 96 ? 7.453 3.596 -21.405 1.00 84.25 96 THR A N 1
ATOM 731 C CA . THR A 1 96 ? 7.185 2.562 -20.390 1.00 84.25 96 THR A CA 1
ATOM 732 C C . THR A 1 96 ? 7.145 3.169 -18.992 1.00 84.25 96 THR A C 1
ATOM 734 O O . THR A 1 96 ? 6.263 2.843 -18.198 1.00 84.25 96 THR A O 1
ATOM 737 N N . LEU A 1 97 ? 8.053 4.110 -18.714 1.00 87.19 97 LEU A N 1
ATOM 738 C CA . LEU A 1 97 ? 8.114 4.805 -17.433 1.00 87.19 97 LEU A CA 1
ATOM 739 C C . LEU A 1 97 ? 6.857 5.639 -17.164 1.00 87.19 97 LEU A C 1
ATOM 741 O O . LEU A 1 97 ? 6.308 5.599 -16.062 1.00 87.19 97 LEU A O 1
ATOM 745 N N . LEU A 1 98 ? 6.387 6.378 -18.173 1.00 89.69 98 LEU A N 1
ATOM 746 C CA . LEU A 1 98 ? 5.179 7.198 -18.078 1.00 89.69 98 LEU A CA 1
ATOM 747 C C . LEU A 1 98 ? 3.939 6.337 -17.833 1.00 89.69 98 LEU A C 1
ATOM 749 O O . LEU A 1 98 ? 3.150 6.650 -16.941 1.00 89.69 98 LEU A O 1
ATOM 753 N N . TRP A 1 99 ? 3.790 5.230 -18.566 1.00 90.12 99 TRP A N 1
ATOM 754 C CA . TRP A 1 99 ? 2.670 4.307 -18.372 1.00 90.12 99 TRP A CA 1
ATOM 755 C C . TRP A 1 99 ? 2.690 3.645 -16.997 1.00 90.12 99 TRP A C 1
ATOM 757 O O . TRP A 1 99 ? 1.659 3.618 -16.325 1.00 90.12 99 TRP A O 1
ATOM 767 N N . LEU A 1 100 ? 3.852 3.169 -16.542 1.00 89.69 100 LEU A N 1
ATOM 768 C CA . LEU A 1 100 ? 3.989 2.592 -15.207 1.00 89.69 100 LEU A CA 1
ATOM 769 C C . LEU A 1 100 ? 3.650 3.624 -14.122 1.00 89.69 100 LEU A C 1
ATOM 771 O O . LEU A 1 100 ? 2.883 3.328 -13.207 1.00 89.69 100 LEU A O 1
ATOM 775 N N . THR A 1 101 ? 4.169 4.849 -14.249 1.00 90.25 101 THR A N 1
ATOM 776 C CA . THR A 1 101 ? 3.878 5.951 -13.318 1.00 90.25 101 THR A CA 1
ATOM 777 C C . THR A 1 101 ? 2.382 6.230 -13.2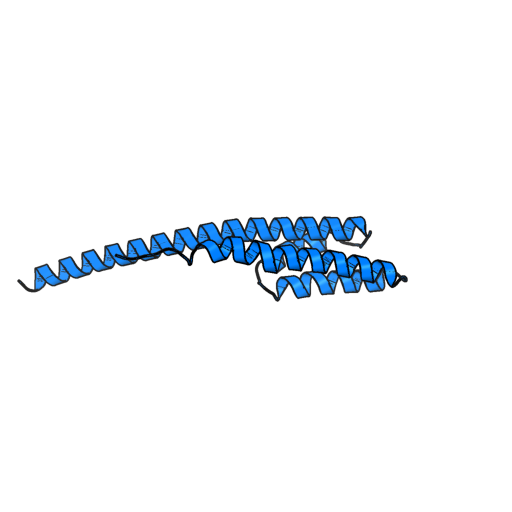58 1.00 90.25 101 THR A C 1
ATOM 779 O O . THR A 1 101 ? 1.815 6.305 -12.170 1.00 90.25 101 THR A O 1
ATOM 782 N N . LEU A 1 102 ? 1.726 6.323 -14.418 1.00 92.00 102 LEU A N 1
ATOM 783 C CA . LEU A 1 102 ? 0.289 6.557 -14.509 1.00 92.00 102 LEU A CA 1
ATOM 784 C C . LEU A 1 102 ? -0.504 5.456 -13.792 1.00 92.00 102 LEU A C 1
ATOM 786 O O . LEU A 1 102 ? -1.384 5.759 -12.989 1.00 92.00 102 LEU A O 1
ATOM 790 N N . VAL A 1 103 ? -0.172 4.185 -14.039 1.00 90.25 103 VAL A N 1
ATOM 791 C CA . VAL A 1 103 ? -0.843 3.037 -13.412 1.00 90.25 103 VAL A CA 1
ATOM 792 C C . VAL A 1 103 ? -0.664 3.050 -11.895 1.00 90.25 103 VAL A C 1
ATOM 794 O O . VAL A 1 103 ? -1.647 2.914 -11.166 1.00 90.25 103 VAL A O 1
ATOM 797 N N . LEU A 1 104 ? 0.561 3.255 -11.402 1.00 88.00 104 LEU A N 1
ATOM 798 C CA . LEU A 1 104 ? 0.814 3.292 -9.963 1.00 88.00 104 LEU A CA 1
ATOM 799 C C . LEU A 1 104 ? 0.065 4.455 -9.300 1.00 88.00 104 LEU A C 1
ATOM 801 O O . LEU A 1 104 ? -0.610 4.240 -8.291 1.00 88.00 104 LEU A O 1
ATOM 805 N N . VAL A 1 105 ? 0.114 5.658 -9.881 1.00 88.50 105 VAL A N 1
ATOM 806 C CA . VAL A 1 105 ? -0.614 6.833 -9.373 1.00 88.50 105 VAL A CA 1
ATOM 807 C C . VAL A 1 105 ? -2.120 6.572 -9.338 1.00 88.50 105 VAL A C 1
ATOM 809 O O . VAL A 1 105 ? -2.763 6.874 -8.334 1.00 88.50 105 VAL A O 1
ATOM 812 N N . LEU A 1 106 ? -2.692 5.957 -10.377 1.00 88.81 106 LEU A N 1
ATOM 813 C CA . LEU A 1 106 ? -4.112 5.596 -10.396 1.00 88.81 106 LEU A CA 1
ATOM 814 C C . LEU A 1 106 ? -4.479 4.634 -9.262 1.00 88.81 106 LEU A C 1
ATOM 816 O O . LEU A 1 106 ? -5.489 4.854 -8.593 1.00 88.81 106 LEU A O 1
ATOM 820 N N . ILE A 1 107 ? -3.650 3.620 -8.989 1.00 86.38 107 ILE A N 1
ATOM 821 C CA . ILE A 1 107 ? -3.857 2.706 -7.852 1.00 86.38 107 ILE A CA 1
ATOM 822 C C . ILE A 1 107 ? -3.920 3.499 -6.538 1.00 86.38 107 ILE A C 1
ATOM 824 O O . ILE A 1 107 ? -4.817 3.283 -5.725 1.00 86.38 107 ILE A O 1
ATOM 828 N N . GLN A 1 108 ? -3.022 4.465 -6.340 1.00 81.75 108 GLN A N 1
ATOM 829 C CA . GLN A 1 108 ? -3.000 5.284 -5.122 1.00 81.75 108 GLN A CA 1
ATOM 830 C C . GLN A 1 108 ? -4.169 6.251 -5.016 1.00 81.75 108 GLN A C 1
ATOM 832 O O . GLN A 1 108 ? -4.691 6.435 -3.921 1.00 81.75 108 GLN A O 1
ATOM 837 N N . LEU A 1 109 ? -4.609 6.846 -6.123 1.00 82.62 109 LEU A N 1
ATOM 838 C CA . LEU A 1 109 ? -5.792 7.701 -6.127 1.00 82.62 109 LEU A CA 1
ATOM 839 C C . LEU A 1 109 ? -7.041 6.896 -5.751 1.00 82.62 109 LEU A C 1
ATOM 841 O O . LEU A 1 109 ? -7.832 7.341 -4.922 1.00 82.62 109 LEU A O 1
ATOM 845 N N . VAL A 1 110 ? -7.202 5.693 -6.306 1.00 82.19 110 VAL A N 1
ATOM 846 C CA . VAL A 1 110 ? -8.342 4.823 -5.986 1.00 82.19 110 VAL A CA 1
ATOM 847 C C . VAL A 1 110 ? -8.296 4.381 -4.523 1.00 82.19 110 VAL A C 1
ATOM 849 O O . VAL A 1 110 ? -9.296 4.482 -3.812 1.00 82.19 110 VAL A O 1
ATOM 852 N N . ILE A 1 111 ? -7.141 3.928 -4.043 1.00 77.31 111 ILE A N 1
ATOM 853 C CA . ILE A 1 111 ? -7.020 3.397 -2.684 1.00 77.31 111 ILE A CA 1
ATOM 854 C C . ILE A 1 111 ? -7.050 4.518 -1.638 1.00 77.31 111 ILE A C 1
ATOM 856 O O . ILE A 1 111 ? -7.889 4.498 -0.737 1.00 77.31 111 ILE A O 1
ATOM 860 N N . GLY A 1 112 ? -6.180 5.516 -1.783 1.00 71.06 112 GLY A N 1
ATOM 861 C CA . GLY A 1 112 ? -5.987 6.583 -0.804 1.00 71.06 112 GLY A CA 1
ATOM 862 C C . GLY A 1 112 ? -7.112 7.616 -0.776 1.00 71.06 112 GLY A C 1
ATOM 863 O O . GLY A 1 112 ? -7.494 8.059 0.301 1.00 71.06 112 GLY A O 1
ATOM 864 N N . ASN A 1 113 ? -7.696 7.978 -1.927 1.00 69.38 113 ASN A N 1
ATOM 865 C CA . ASN A 1 113 ? -8.740 9.015 -1.961 1.00 69.38 113 ASN A CA 1
ATOM 866 C C . ASN A 1 113 ? -10.167 8.458 -1.972 1.00 69.38 113 ASN A C 1
ATOM 868 O O . ASN A 1 113 ? -11.098 9.194 -1.653 1.00 69.38 113 ASN A O 1
ATOM 872 N N . PHE A 1 114 ? -10.378 7.193 -2.345 1.00 62.75 114 PHE A N 1
ATOM 873 C CA . PHE A 1 114 ? -11.727 6.629 -2.476 1.00 62.75 114 PHE A CA 1
ATOM 874 C C . PHE A 1 114 ? -12.037 5.550 -1.442 1.00 62.75 114 PHE A C 1
ATOM 876 O O . PHE A 1 114 ? -13.144 5.535 -0.900 1.00 62.75 114 PHE A O 1
ATOM 883 N N . ILE A 1 115 ? -11.095 4.647 -1.165 1.00 65.25 115 ILE A N 1
ATOM 884 C CA . ILE A 1 115 ? -11.331 3.514 -0.263 1.00 65.25 115 ILE A CA 1
ATOM 885 C C . ILE A 1 115 ? -11.099 3.929 1.192 1.00 65.25 115 ILE A C 1
ATOM 887 O O . ILE A 1 115 ? -12.018 3.786 2.001 1.00 65.25 115 ILE A O 1
ATOM 891 N N . ASP A 1 116 ? -9.945 4.521 1.510 1.00 68.69 116 ASP A N 1
ATOM 892 C CA . ASP A 1 116 ? -9.609 4.975 2.869 1.00 68.69 116 ASP A CA 1
ATOM 893 C C . ASP A 1 116 ? -10.712 5.861 3.502 1.00 68.69 116 ASP A C 1
ATOM 895 O O . ASP A 1 116 ? -11.237 5.499 4.563 1.00 68.69 116 ASP A O 1
ATOM 899 N N . PRO A 1 117 ? -11.186 6.955 2.869 1.00 64.06 117 PRO A N 1
ATOM 900 C CA . PRO A 1 117 ? -12.209 7.809 3.475 1.00 64.06 117 PRO A CA 1
ATOM 901 C C . PRO A 1 117 ? -13.606 7.180 3.510 1.00 64.06 117 PRO A C 1
ATOM 903 O O . PRO A 1 117 ? -14.403 7.541 4.370 1.00 64.06 117 PRO A O 1
ATOM 906 N N . ARG A 1 118 ? -13.944 6.226 2.633 1.00 61.28 118 ARG A N 1
ATOM 907 C CA . ARG A 1 118 ? -15.251 5.538 2.695 1.00 61.28 118 ARG A CA 1
ATOM 908 C C . ARG A 1 118 ? -15.307 4.491 3.797 1.00 61.28 118 ARG A C 1
ATOM 910 O O . ARG A 1 118 ? -16.369 4.291 4.389 1.00 61.28 118 ARG A O 1
ATOM 917 N N . VAL A 1 119 ? -14.184 3.829 4.057 1.00 61.19 119 VAL A N 1
ATOM 918 C CA . VAL A 1 119 ? -14.068 2.820 5.110 1.00 61.19 119 VAL A CA 1
ATOM 919 C C . VAL A 1 119 ? -13.945 3.482 6.486 1.00 61.19 119 VAL A C 1
ATOM 921 O O . VAL A 1 119 ? -14.533 2.995 7.447 1.00 61.19 119 VAL A O 1
ATOM 924 N N . ILE A 1 120 ? -13.273 4.636 6.570 1.00 62.97 120 ILE A N 1
ATOM 925 C CA . ILE A 1 120 ? -13.061 5.375 7.825 1.00 62.97 120 ILE A CA 1
ATOM 926 C C . ILE A 1 120 ? -14.187 6.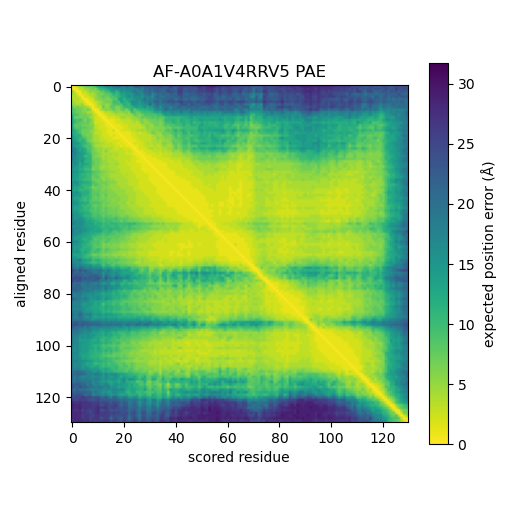397 8.094 1.00 62.97 120 ILE A C 1
ATOM 928 O O . ILE A 1 120 ? -14.639 6.558 9.227 1.00 62.97 120 ILE A O 1
ATOM 932 N N . GLY A 1 121 ? -14.707 7.062 7.061 1.00 53.75 121 GLY A N 1
ATOM 933 C CA . GLY A 1 121 ? -15.653 8.181 7.173 1.00 53.75 121 GLY A CA 1
ATOM 934 C C . GLY A 1 121 ? -17.102 7.807 7.499 1.00 53.75 121 GLY A C 1
ATOM 935 O O . GLY A 1 121 ? -17.877 8.670 7.908 1.00 53.75 121 GLY A O 1
ATOM 936 N N . LYS A 1 122 ? -17.496 6.529 7.412 1.00 50.41 122 LYS A N 1
ATOM 937 C CA . LYS A 1 122 ? -18.851 6.097 7.816 1.00 50.41 122 LYS A CA 1
ATOM 938 C C . LYS A 1 122 ? -19.097 6.107 9.331 1.00 50.41 122 LYS A C 1
ATOM 940 O O . LYS A 1 122 ? -20.212 5.820 9.754 1.00 50.41 122 LYS A O 1
ATOM 945 N N . SER A 1 123 ? -18.109 6.475 10.148 1.00 48.19 123 SER A N 1
ATOM 946 C CA . SER A 1 123 ? -18.263 6.538 11.607 1.00 48.19 123 SER A CA 1
ATOM 947 C C . SER A 1 123 ? -18.686 7.917 12.153 1.00 48.19 123 SER A C 1
ATOM 949 O O . SER A 1 123 ? -18.830 8.0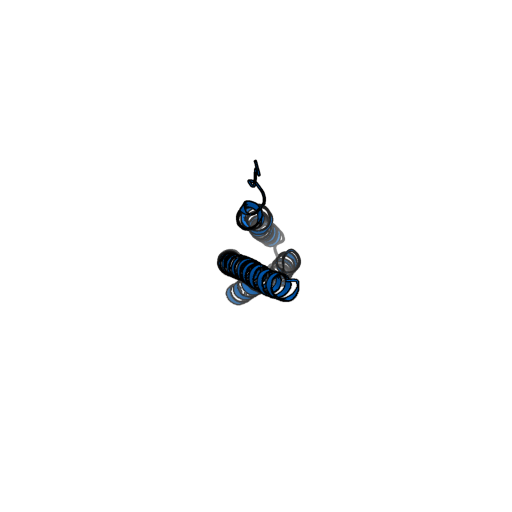54 13.365 1.00 48.19 123 SER A O 1
ATOM 951 N N . GLY A 1 124 ? -18.896 8.931 11.296 1.00 49.12 124 GLY A N 1
ATOM 952 C CA . GLY A 1 124 ? -19.048 10.334 11.723 1.00 49.12 124 GLY A CA 1
ATOM 953 C C . GLY A 1 124 ? -20.376 11.046 11.432 1.00 49.12 124 GLY A C 1
ATOM 954 O O . GLY A 1 124 ? -20.444 12.251 11.642 1.00 49.12 124 GLY A O 1
ATOM 955 N N . GLY A 1 125 ? -21.429 10.378 10.951 1.00 49.72 125 GLY A N 1
ATOM 956 C CA . GLY A 1 125 ? -22.603 11.107 10.449 1.00 49.72 125 GLY A CA 1
ATOM 957 C C . GLY A 1 125 ? -23.939 10.403 10.610 1.00 49.72 125 GLY A C 1
ATOM 958 O O . GLY A 1 125 ? -24.558 10.111 9.600 1.00 49.72 125 GLY A O 1
ATOM 959 N N . ASN A 1 126 ? -24.365 10.117 11.847 1.00 49.12 126 ASN A N 1
ATOM 960 C CA . ASN A 1 126 ? -25.774 10.190 12.273 1.00 49.12 126 ASN A CA 1
ATOM 961 C C . ASN A 1 126 ? -25.885 9.895 13.784 1.00 49.12 126 ASN A C 1
ATOM 963 O O . ASN A 1 126 ? -26.150 8.768 14.195 1.00 49.12 126 ASN A O 1
ATOM 967 N N . ARG A 1 127 ? -25.659 10.899 14.634 1.00 54.25 127 ARG A N 1
ATOM 968 C CA . ARG A 1 127 ? -26.262 10.922 15.975 1.00 54.25 127 ARG A CA 1
ATOM 969 C C . ARG A 1 127 ? -27.060 12.207 16.093 1.00 54.25 127 ARG A C 1
ATOM 971 O O . ARG A 1 127 ? -26.636 13.179 16.704 1.00 54.25 127 ARG A O 1
ATOM 978 N N . SER A 1 128 ? -28.195 12.197 15.409 1.00 51.06 128 SER A N 1
ATOM 979 C CA . SER A 1 128 ? -29.367 12.953 15.819 1.00 51.06 128 SER A CA 1
ATOM 980 C C . SER A 1 128 ? -29.713 12.483 17.237 1.00 51.06 128 SER A C 1
ATOM 982 O O . SER A 1 128 ? -30.230 11.387 17.432 1.00 51.06 128 SER A O 1
ATOM 984 N N . PHE A 1 129 ? -29.303 13.268 18.230 1.00 48.12 129 PHE A N 1
ATOM 985 C CA . PHE A 1 129 ? -29.812 13.169 19.593 1.00 48.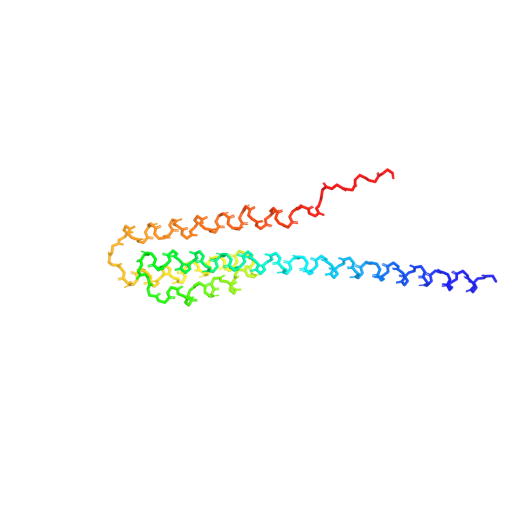12 129 PHE A CA 1
ATOM 986 C C . PHE A 1 129 ? -31.133 13.955 19.632 1.00 48.12 129 PHE A C 1
ATOM 988 O O . PHE A 1 129 ? -31.091 15.150 19.328 1.00 48.12 129 PHE A O 1
ATOM 995 N N . PRO A 1 130 ? -32.289 13.329 19.911 1.00 51.47 130 PRO A N 1
ATOM 996 C CA . PRO A 1 130 ? -33.437 14.045 20.455 1.00 51.47 130 PRO A CA 1
ATOM 997 C C . PRO A 1 130 ? -33.219 14.392 21.935 1.00 51.47 130 PRO A C 1
ATOM 999 O O . PRO A 1 130 ? -32.501 13.630 22.628 1.00 51.47 130 PRO A O 1
#

Foldseek 3Di:
DVVVVVVVVVVVVVVVVVVVVVVVVVLVVLVVVLQLVLLLVQLVQQLVLCVVLVQPPSNVLSVQLSVLSVPAPRSLVCSLVVSLVSVVVVDPDPVSSVVSSVSSVVSCCCSRVPRVCVSNVVVPDDDPDD

Secondary structure (DSSP, 8-state):
-HHHHHHHHHHHHHHHHHHHHHHHHHHHHHHHHHHHHHHHHHHHHHHHHHHHTT-TTHHHHHHHHHHHHTSTTHHHHHHHHHHHHHHHHH-S-HHHHHHHHHHHHHHHIIIIIIIHHHHHHTTSS-----